Protein AF-A0A2A9FE09-F1 (afdb_monomer)

Sequence (160 aa):
MRKTIEVVDSFYRDPDAVRTVAASAAWSTGSRPGRTTAGYSTTEARDGIVAVLGWRPEHERPDFGYFALLSADSPRTEEIDGTAEWAAVVHLSPPSLCAGGTSFYRDQTLTEETLHIPVVFNRMVVFHASALSHRATLGFGSSPGNGRLTQVFLFEGAPA

pLDDT: mean 87.72, std 10.96, range [44.5, 98.25]

Foldseek 3Di:
DQDFKDKDAQLDPCLVVVLVPVQPFDWDDDPFWAIKGAADDDPSNQVSVCVRNVFHFPWWDRRFFMKGFFAQPTDFDQGPLDQFQKKKKFWAAPQVQFAFFKWWAPDQVRPHTDDTDGRGHGMIMMGGVNRIRMGGDHWHHDGSHHIGMMTMTTGDDDPD

Nearest PDB structures (foldseek):
  8jms-assembly1_A  TM=6.155E-01  e=1.496E-03  Streptomyces cavourensis
  8k0m-assembly1_A  TM=6.132E-01  e=2.245E-03  Homo sapiens
  8k17-assembly1_A  TM=5.555E-01  e=7.914E-04  Homo sapiens
  8kc9-assembly1_A  TM=6.105E-01  e=1.333E-03  Homo sapiens
  6lnh-assembly1_D  TM=6.050E-01  e=6.455E-02  Bacillus thuringiensis

Secondary structure (DSSP, 8-state):
---SEEEESS-SS-HHHHHHHHHHS--EE-SSSSEE-S----HHHHHHHHHHHSS--SEE-TTTTEEEEE-TTS-------TT-SEEEEEE-S-GGG---EEEEESSTT--SEEEEEE--TT-EEEE-TTT-EEEEPPP-SSSTTTSEEEEEEEEE----

Organism: NCBI:txid76022

Solvent-accessible surface area (backbone atoms only — not comparable to full-atom values): 8831 Å² total; per-residue (Å²): 131,86,82,58,65,50,77,41,74,64,65,52,95,56,55,65,62,54,45,53,53,58,63,72,51,70,73,44,77,66,97,55,75,34,33,34,40,66,42,49,74,52,70,67,58,51,53,50,52,27,66,74,68,74,49,69,68,77,40,74,46,93,47,30,27,13,41,39,34,25,2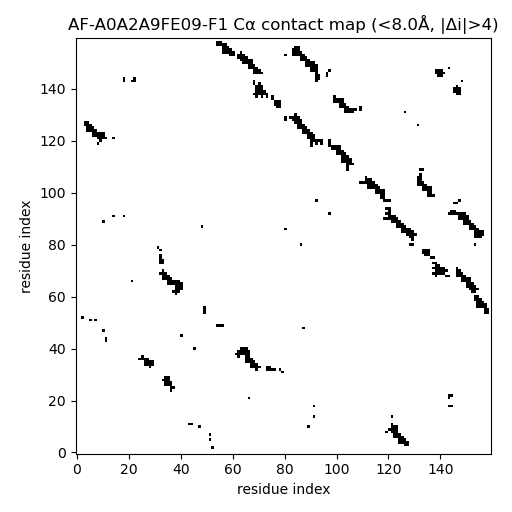3,58,84,32,68,90,51,78,56,78,70,73,90,30,44,28,36,35,40,33,29,59,22,52,69,94,66,50,61,60,31,40,38,29,24,80,43,88,81,67,79,50,77,74,46,75,46,67,48,43,56,33,23,31,42,35,33,36,43,70,80,47,33,49,32,59,48,77,33,32,49,80,44,65,85,62,13,43,20,32,35,38,34,41,30,31,71,69,86,129

Structure (mmCIF, N/CA/C/O backbone):
data_AF-A0A2A9FE09-F1
#
_entry.id   AF-A0A2A9FE09-F1
#
loop_
_atom_site.group_PDB
_atom_site.id
_atom_site.type_symbol
_atom_site.label_atom_id
_atom_site.label_alt_id
_atom_site.label_comp_id
_atom_site.label_asym_id
_atom_site.label_entity_id
_atom_site.label_seq_id
_atom_site.pdbx_PDB_ins_code
_atom_site.Cartn_x
_atom_site.Cartn_y
_atom_site.Cartn_z
_atom_site.occupancy
_atom_site.B_iso_or_equiv
_atom_site.auth_seq_id
_atom_site.auth_comp_id
_atom_site.auth_asym_id
_atom_site.auth_atom_id
_atom_site.pdbx_PDB_model_num
ATOM 1 N N . MET A 1 1 ? -23.177 1.798 8.482 1.00 44.50 1 MET A N 1
ATOM 2 C CA . MET A 1 1 ? -21.962 1.444 9.251 1.00 44.50 1 MET A CA 1
ATOM 3 C C . MET A 1 1 ? -20.830 2.320 8.750 1.00 44.50 1 MET A C 1
ATOM 5 O O . MET A 1 1 ? -20.660 2.394 7.541 1.00 44.50 1 MET A O 1
ATOM 9 N N . ARG A 1 2 ? -20.101 3.007 9.637 1.00 57.91 2 ARG A N 1
ATOM 10 C CA . ARG A 1 2 ? -18.863 3.704 9.258 1.00 57.91 2 ARG A CA 1
ATOM 11 C C . ARG A 1 2 ? -17.808 2.619 9.031 1.00 57.91 2 ARG A C 1
ATOM 13 O O . ARG A 1 2 ? -17.463 1.915 9.975 1.00 57.91 2 ARG A O 1
ATOM 20 N N . LYS A 1 3 ? -17.416 2.402 7.775 1.00 60.47 3 LYS A N 1
ATOM 21 C CA . LYS A 1 3 ? -16.380 1.428 7.406 1.00 60.47 3 LYS A CA 1
ATOM 22 C C . LYS A 1 3 ? -15.076 1.833 8.103 1.00 60.47 3 LYS A C 1
ATOM 24 O O . LYS A 1 3 ? -14.751 3.014 8.105 1.00 60.47 3 LYS A O 1
ATOM 29 N N . THR A 1 4 ? -14.368 0.896 8.725 1.00 83.31 4 THR A N 1
ATOM 30 C CA . THR A 1 4 ? -13.055 1.142 9.361 1.00 83.31 4 THR A CA 1
ATOM 31 C C . THR A 1 4 ? -11.918 0.460 8.615 1.00 83.31 4 THR A C 1
ATOM 33 O O . THR A 1 4 ? -10.786 0.932 8.684 1.00 83.31 4 THR A O 1
ATOM 36 N N . ILE A 1 5 ? -12.223 -0.611 7.881 1.00 91.19 5 ILE A N 1
ATOM 37 C CA . ILE A 1 5 ? -11.309 -1.313 6.989 1.00 91.19 5 ILE A CA 1
ATOM 38 C C . ILE A 1 5 ? -12.088 -1.936 5.830 1.00 91.19 5 ILE A C 1
ATOM 40 O O . ILE A 1 5 ? -13.167 -2.487 6.032 1.00 91.19 5 ILE A O 1
ATOM 44 N N . GLU A 1 6 ? -11.540 -1.860 4.624 1.00 94.38 6 GLU A N 1
ATOM 45 C CA . GLU A 1 6 ? -12.063 -2.510 3.425 1.00 94.38 6 GLU A CA 1
ATOM 46 C C . GLU A 1 6 ? -10.912 -3.162 2.657 1.00 94.38 6 GLU A C 1
ATOM 48 O O . GLU A 1 6 ? -9.802 -2.627 2.585 1.00 94.38 6 GLU A O 1
ATOM 53 N N . VAL A 1 7 ? -11.192 -4.322 2.065 1.00 96.19 7 VAL A N 1
ATOM 54 C CA . VAL A 1 7 ? -10.227 -5.097 1.282 1.00 96.19 7 VAL A CA 1
ATOM 55 C C . VAL A 1 7 ? -10.784 -5.300 -0.114 1.00 96.19 7 VAL A C 1
ATOM 57 O O . VAL A 1 7 ? -11.911 -5.769 -0.269 1.00 96.19 7 VAL A O 1
ATOM 60 N N . VAL A 1 8 ? -9.989 -4.959 -1.124 1.00 96.81 8 VAL A N 1
ATOM 61 C CA . VAL A 1 8 ? -10.375 -5.062 -2.531 1.00 96.81 8 VAL A CA 1
ATOM 62 C C . VAL A 1 8 ? -9.293 -5.793 -3.298 1.00 96.81 8 VAL A C 1
ATOM 64 O O . VAL A 1 8 ? -8.154 -5.341 -3.363 1.00 96.81 8 VAL A O 1
ATOM 67 N N . ASP A 1 9 ? -9.659 -6.922 -3.889 1.00 97.25 9 ASP A N 1
ATOM 68 C CA . ASP A 1 9 ? -8.795 -7.664 -4.799 1.00 97.25 9 ASP A CA 1
ATOM 69 C C . ASP A 1 9 ? -8.889 -7.117 -6.220 1.00 97.25 9 ASP A C 1
ATOM 71 O O . ASP A 1 9 ? -9.924 -6.596 -6.631 1.00 97.25 9 ASP A O 1
ATOM 75 N N . SER A 1 10 ? -7.815 -7.298 -6.990 1.00 97.00 10 SER A N 1
ATOM 76 C CA . SER A 1 10 ? -7.721 -6.846 -8.383 1.00 97.00 10 SER A CA 1
ATOM 77 C C . SER A 1 10 ? -7.971 -5.340 -8.549 1.00 97.00 10 SER A C 1
ATOM 79 O O . SER A 1 10 ? -8.730 -4.924 -9.420 1.00 97.00 10 SER A O 1
ATOM 81 N N . PHE A 1 11 ? -7.349 -4.528 -7.690 1.00 98.25 11 PHE A N 1
ATOM 82 C CA . PHE A 1 11 ? -7.578 -3.084 -7.627 1.00 98.25 11 PHE A CA 1
ATOM 83 C C . PHE A 1 11 ? -7.224 -2.357 -8.934 1.00 98.25 11 PHE A C 1
ATOM 85 O O . PHE A 1 11 ? -8.053 -1.632 -9.481 1.00 98.25 11 PHE A O 1
ATOM 92 N 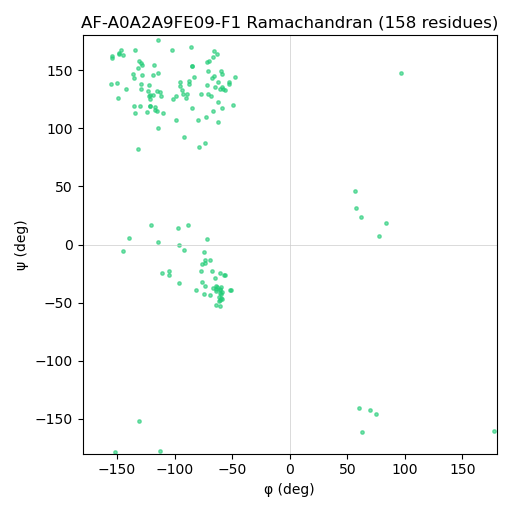N . TYR A 1 12 ? -6.009 -2.559 -9.448 1.00 98.25 12 TYR A N 1
ATOM 93 C CA . TYR A 1 12 ? -5.592 -2.018 -10.740 1.00 98.25 12 TYR A CA 1
ATOM 94 C C . TYR A 1 12 ? -6.039 -2.912 -11.889 1.00 98.25 12 TYR A C 1
ATOM 96 O O . TYR A 1 12 ? -5.957 -4.139 -11.792 1.00 98.25 12 TYR A O 1
ATOM 104 N N . ARG A 1 13 ? -6.408 -2.301 -13.020 1.00 98.00 13 ARG A N 1
ATOM 105 C CA . ARG A 1 13 ? -6.640 -3.039 -14.271 1.00 98.00 13 ARG A CA 1
ATOM 106 C C . ARG A 1 13 ? -5.359 -3.647 -14.834 1.00 98.00 13 ARG A C 1
ATOM 108 O O . ARG A 1 13 ? -5.400 -4.757 -15.352 1.00 98.00 13 ARG A O 1
ATOM 115 N N . ASP A 1 14 ? -4.244 -2.929 -14.715 1.00 97.69 14 ASP A N 1
ATOM 116 C CA . ASP A 1 14 ? -2.916 -3.381 -15.134 1.00 97.69 14 ASP A CA 1
ATOM 117 C C . ASP A 1 14 ? -1.889 -3.137 -14.009 1.00 97.69 14 ASP A C 1
ATOM 119 O O . ASP A 1 14 ? -1.195 -2.115 -13.991 1.00 97.69 14 ASP A O 1
ATOM 123 N N . PRO A 1 15 ? -1.809 -4.041 -13.013 1.00 97.00 15 PRO A N 1
ATOM 124 C CA . PRO A 1 15 ? -0.876 -3.885 -11.900 1.00 97.00 15 PRO A CA 1
ATOM 125 C C . PRO A 1 15 ? 0.592 -4.022 -12.326 1.00 97.00 15 PRO A C 1
ATOM 127 O O . PRO A 1 15 ? 1.474 -3.506 -11.637 1.00 97.00 15 PRO A O 1
ATOM 130 N N . ASP A 1 16 ? 0.884 -4.687 -13.447 1.00 96.44 16 ASP A N 1
ATOM 131 C CA . ASP A 1 16 ? 2.256 -4.824 -13.936 1.00 96.44 16 ASP A CA 1
ATOM 132 C C . ASP A 1 16 ? 2.776 -3.512 -14.533 1.00 96.44 16 ASP A C 1
ATOM 134 O O . ASP A 1 16 ? 3.928 -3.157 -14.277 1.00 96.44 16 ASP A O 1
ATOM 138 N N . ALA A 1 17 ? 1.929 -2.720 -15.202 1.00 97.06 17 ALA A N 1
ATOM 139 C CA . ALA A 1 17 ? 2.294 -1.363 -15.619 1.00 97.06 17 ALA A CA 1
ATOM 140 C C . ALA A 1 17 ? 2.676 -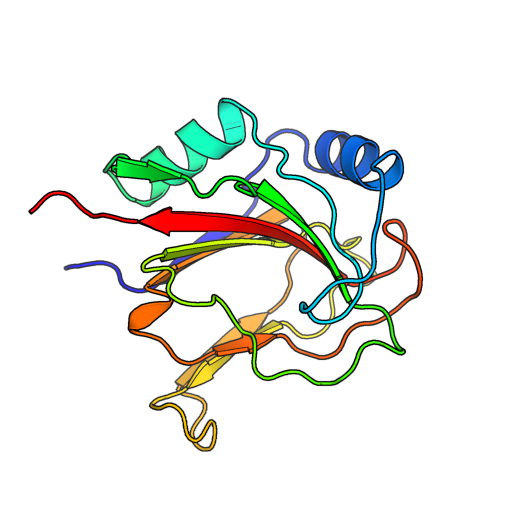0.470 -14.422 1.00 97.06 17 ALA A C 1
ATOM 142 O O . ALA A 1 17 ? 3.675 0.254 -14.473 1.00 97.06 17 ALA A O 1
ATOM 143 N N . VAL A 1 18 ? 1.941 -0.565 -13.308 1.00 97.81 18 VAL A N 1
ATOM 144 C CA . VAL A 1 18 ? 2.267 0.165 -12.068 1.00 97.81 18 VAL A CA 1
ATOM 145 C C . VAL A 1 18 ? 3.610 -0.301 -11.495 1.00 97.81 18 VAL A C 1
ATOM 147 O O . VAL A 1 18 ? 4.432 0.518 -11.074 1.00 97.81 18 VAL A O 1
ATOM 150 N N . ARG A 1 19 ? 3.897 -1.609 -11.542 1.00 96.94 19 ARG A N 1
ATOM 151 C CA . ARG A 1 19 ? 5.207 -2.152 -11.149 1.00 96.94 19 ARG A CA 1
ATOM 152 C C . ARG A 1 19 ? 6.339 -1.666 -12.048 1.00 96.94 19 ARG A C 1
ATOM 154 O O . ARG A 1 19 ? 7.423 -1.396 -11.533 1.00 96.94 19 ARG A O 1
ATOM 161 N N . THR A 1 20 ? 6.117 -1.529 -13.356 1.00 96.94 20 THR A N 1
ATOM 162 C CA . THR A 1 20 ? 7.108 -0.946 -14.273 1.00 96.94 20 THR A CA 1
ATOM 163 C C . THR A 1 20 ? 7.457 0.483 -13.862 1.00 96.94 20 THR A C 1
ATOM 165 O O . THR A 1 20 ? 8.638 0.819 -13.798 1.00 96.94 20 THR A O 1
ATOM 168 N N . VAL A 1 21 ? 6.461 1.295 -13.488 1.00 97.38 21 VAL A N 1
ATOM 169 C CA . VAL A 1 21 ? 6.705 2.646 -12.957 1.00 97.38 21 VAL A CA 1
ATOM 170 C C . VAL A 1 21 ? 7.535 2.591 -11.673 1.00 97.38 21 VAL A C 1
ATOM 172 O O . VAL A 1 21 ? 8.547 3.286 -11.570 1.00 97.38 21 VAL A O 1
ATOM 175 N N . ALA A 1 22 ? 7.166 1.730 -10.720 1.00 96.88 22 ALA A N 1
ATOM 176 C CA . ALA A 1 22 ? 7.907 1.573 -9.467 1.00 96.88 22 ALA A CA 1
ATOM 177 C C . ALA A 1 22 ? 9.365 1.126 -9.695 1.00 96.88 22 ALA A C 1
ATOM 179 O O . ALA A 1 22 ? 10.284 1.600 -9.024 1.00 96.88 22 ALA A O 1
ATOM 180 N N . ALA A 1 23 ? 9.605 0.241 -10.666 1.00 95.88 23 ALA A N 1
ATOM 181 C CA . ALA A 1 23 ? 10.940 -0.242 -11.009 1.00 95.88 23 ALA A CA 1
ATOM 182 C C . ALA A 1 23 ? 11.855 0.862 -11.570 1.00 95.88 23 ALA A C 1
ATOM 184 O O . ALA A 1 23 ? 13.068 0.796 -11.380 1.00 95.88 23 ALA A O 1
ATOM 185 N N . SER A 1 24 ? 11.288 1.877 -12.228 1.00 95.81 24 SER A N 1
ATOM 186 C CA . SER A 1 24 ? 12.025 3.017 -12.795 1.00 95.81 24 SER A CA 1
ATOM 187 C C . SER A 1 24 ? 12.058 4.257 -11.893 1.00 95.81 24 SER A C 1
ATOM 189 O O . SER A 1 24 ? 12.651 5.268 -12.268 1.00 95.81 24 SER A O 1
ATOM 191 N N . ALA A 1 25 ? 11.426 4.209 -10.719 1.00 96.38 25 ALA A N 1
ATOM 192 C CA . ALA A 1 25 ? 11.332 5.352 -9.819 1.00 96.38 25 ALA A CA 1
ATOM 193 C C . ALA A 1 25 ? 12.665 5.687 -9.122 1.00 96.38 25 ALA A C 1
ATOM 195 O O . ALA A 1 25 ? 13.542 4.840 -8.937 1.00 96.38 25 ALA A O 1
ATOM 196 N N . ALA A 1 26 ? 12.796 6.938 -8.675 1.00 95.81 26 ALA A N 1
ATOM 197 C CA . ALA A 1 26 ? 13.900 7.364 -7.822 1.00 95.81 26 ALA A CA 1
ATOM 198 C C . ALA A 1 26 ? 13.628 6.951 -6.366 1.00 95.81 26 ALA A C 1
ATOM 200 O O . ALA A 1 26 ? 12.771 7.525 -5.694 1.00 95.81 26 ALA A O 1
ATOM 201 N N . TRP A 1 27 ? 14.362 5.944 -5.893 1.00 95.25 27 TRP A N 1
ATOM 202 C CA . TRP A 1 27 ? 14.229 5.384 -4.547 1.00 95.25 27 TRP A CA 1
ATOM 203 C C . TRP A 1 27 ? 15.208 6.028 -3.566 1.00 95.25 27 TRP A C 1
ATOM 205 O O . TRP A 1 27 ? 16.411 6.065 -3.832 1.00 95.25 27 TRP A O 1
ATOM 215 N N . SER A 1 28 ? 14.722 6.424 -2.395 1.00 92.94 28 SER A N 1
ATOM 216 C CA . SER A 1 28 ? 15.523 6.976 -1.304 1.00 92.94 28 SER A CA 1
ATOM 217 C C . SER A 1 28 ? 15.261 6.248 0.015 1.00 92.94 28 SER A C 1
ATOM 219 O O . SER A 1 28 ? 14.202 5.654 0.232 1.00 92.94 28 SER A O 1
ATOM 221 N N . THR A 1 29 ? 16.252 6.289 0.902 1.00 89.81 29 THR A N 1
ATOM 222 C CA . THR A 1 29 ? 16.087 5.913 2.309 1.00 89.81 29 THR A CA 1
ATOM 223 C C . THR A 1 29 ? 15.755 7.180 3.088 1.00 89.81 29 THR A C 1
ATOM 225 O O . THR A 1 29 ? 16.433 8.195 2.926 1.00 89.81 29 THR A O 1
ATOM 228 N N . GLY A 1 30 ? 14.699 7.139 3.897 1.00 81.44 30 GLY A N 1
ATOM 229 C CA . GLY A 1 30 ? 14.224 8.284 4.673 1.00 81.44 30 GLY A CA 1
ATOM 230 C C . GLY A 1 30 ? 13.980 7.917 6.133 1.00 81.44 30 GLY A C 1
ATOM 231 O O . GLY A 1 30 ? 14.595 7.000 6.665 1.00 81.44 30 GLY A O 1
ATOM 232 N N . SER A 1 31 ? 13.052 8.625 6.774 1.00 77.94 31 SER A N 1
ATOM 233 C CA . SER A 1 31 ? 12.578 8.305 8.129 1.00 77.94 31 SER A CA 1
ATOM 234 C C . SER A 1 31 ? 11.670 7.073 8.182 1.00 77.94 31 SER A C 1
ATOM 236 O O . SER A 1 31 ? 11.387 6.566 9.266 1.00 77.94 31 SER A O 1
ATOM 238 N N . ARG A 1 32 ? 11.187 6.611 7.023 1.00 80.69 32 ARG A N 1
ATOM 239 C CA . ARG A 1 32 ? 10.335 5.431 6.901 1.00 80.69 32 ARG A CA 1
ATOM 240 C C . ARG A 1 32 ? 11.160 4.147 6.818 1.00 80.69 32 ARG A C 1
ATOM 242 O O . ARG A 1 32 ? 12.293 4.181 6.337 1.00 80.69 32 ARG A O 1
ATOM 249 N N . PRO A 1 33 ? 10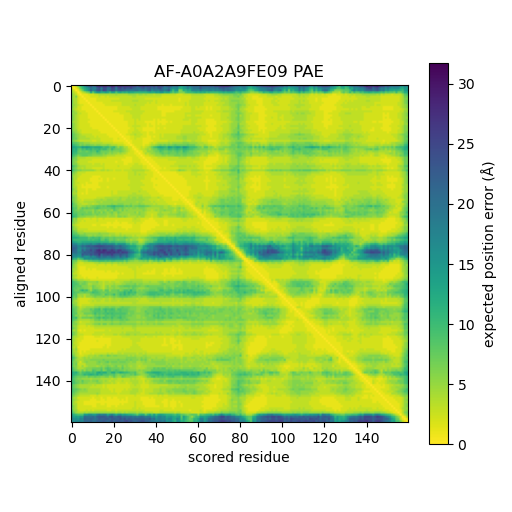.584 3.014 7.236 1.00 80.06 33 PRO A N 1
ATOM 250 C CA . PRO A 1 33 ? 11.223 1.714 7.106 1.00 80.06 33 PRO A CA 1
ATOM 251 C C . PRO A 1 33 ? 11.461 1.366 5.633 1.00 80.06 33 PRO A C 1
ATOM 253 O O . PRO A 1 33 ? 10.605 1.602 4.779 1.00 80.06 33 PRO A O 1
ATOM 256 N N . GLY A 1 34 ? 12.619 0.776 5.343 1.00 88.44 34 GLY A N 1
ATOM 257 C CA . GLY A 1 34 ? 12.994 0.399 3.983 1.00 88.44 34 GLY A CA 1
ATOM 258 C C . GLY A 1 34 ? 13.274 1.603 3.079 1.00 88.44 34 GLY A C 1
ATOM 259 O O . GLY A 1 34 ? 13.888 2.589 3.491 1.00 88.44 34 GLY A O 1
ATOM 260 N N . ARG A 1 35 ? 12.877 1.495 1.808 1.00 92.19 35 ARG A N 1
ATOM 261 C CA . ARG A 1 35 ? 13.090 2.529 0.781 1.00 92.19 35 ARG A CA 1
ATOM 262 C C . ARG A 1 35 ? 11.754 3.017 0.243 1.00 92.19 35 ARG A C 1
ATOM 264 O O . ARG A 1 35 ? 10.825 2.229 0.093 1.00 92.19 35 ARG A O 1
ATOM 271 N N . THR A 1 36 ? 11.681 4.299 -0.100 1.00 94.44 36 THR A N 1
ATOM 272 C CA . THR A 1 36 ? 10.462 4.930 -0.628 1.00 94.44 36 THR A CA 1
ATOM 273 C C . THR A 1 36 ? 10.743 5.804 -1.845 1.00 94.44 36 THR A C 1
ATOM 275 O O . THR A 1 36 ? 11.902 6.089 -2.151 1.00 94.44 36 THR A O 1
ATOM 278 N N . THR A 1 37 ? 9.692 6.216 -2.550 1.00 95.12 37 THR A N 1
ATOM 279 C CA . THR A 1 37 ? 9.757 7.157 -3.679 1.00 95.12 37 THR A CA 1
ATOM 280 C C . THR A 1 37 ? 9.027 8.461 -3.351 1.00 95.12 37 THR A C 1
ATOM 282 O O . THR A 1 37 ? 8.373 8.580 -2.317 1.00 95.12 37 THR A O 1
ATOM 285 N N . ALA A 1 38 ? 9.080 9.435 -4.262 1.00 94.50 38 ALA A N 1
ATOM 286 C CA . ALA A 1 38 ? 8.081 10.503 -4.286 1.00 94.50 38 ALA A CA 1
ATOM 287 C C . ALA A 1 38 ? 6.673 9.938 -4.572 1.00 94.50 38 ALA A C 1
ATOM 289 O O . ALA A 1 38 ? 6.541 8.805 -5.051 1.00 94.50 38 ALA A O 1
ATOM 290 N N . GLY A 1 39 ? 5.638 10.735 -4.296 1.00 94.12 39 GLY A N 1
ATOM 291 C CA . GLY A 1 39 ? 4.251 10.373 -4.580 1.00 94.12 39 GLY A CA 1
ATOM 292 C C . GLY A 1 39 ? 4.021 10.086 -6.065 1.00 94.12 39 GLY A C 1
ATOM 293 O O . GLY A 1 39 ? 4.488 10.823 -6.936 1.00 94.12 39 GLY A O 1
ATOM 294 N N . TYR A 1 40 ? 3.296 9.009 -6.351 1.00 95.50 40 TYR A N 1
ATOM 295 C CA . TYR A 1 40 ? 2.853 8.646 -7.690 1.00 95.50 40 TYR A CA 1
ATOM 296 C C . TYR A 1 40 ? 1.386 8.239 -7.627 1.00 95.50 40 TYR A C 1
ATOM 298 O O . TYR A 1 40 ? 1.035 7.217 -7.052 1.00 95.50 40 TYR A O 1
ATOM 306 N N . SER A 1 41 ? 0.498 9.019 -8.231 1.00 93.25 41 SER A N 1
ATOM 307 C CA . SER A 1 41 ? -0.925 8.697 -8.201 1.00 93.25 41 SER A CA 1
ATOM 308 C C . SER A 1 41 ? -1.592 9.030 -9.523 1.00 93.25 41 SER A C 1
ATOM 310 O O . SER A 1 41 ? -1.403 10.116 -10.076 1.00 93.25 41 SER A O 1
ATOM 312 N N . THR A 1 42 ? -2.394 8.092 -10.019 1.00 95.25 42 THR A N 1
ATOM 313 C CA . THR A 1 42 ? -3.143 8.190 -11.274 1.00 95.25 42 THR A CA 1
ATOM 314 C C . THR A 1 42 ? -4.611 8.517 -11.006 1.00 95.25 42 THR A C 1
ATOM 316 O O . THR A 1 42 ? -5.091 8.422 -9.875 1.00 95.25 42 THR A O 1
ATOM 319 N N . THR A 1 43 ? -5.352 8.898 -12.048 1.00 96.19 43 THR A N 1
ATOM 320 C CA . THR A 1 43 ? -6.815 9.033 -11.961 1.00 96.19 43 THR A CA 1
ATOM 321 C C . THR A 1 43 ? -7.474 7.703 -11.595 1.00 96.19 43 THR A C 1
ATOM 323 O O . THR A 1 43 ? -8.366 7.689 -10.761 1.00 96.19 43 THR A O 1
ATOM 326 N N . GLU A 1 44 ? -6.984 6.578 -12.131 1.00 97.06 44 GLU A N 1
ATOM 327 C CA . GLU A 1 44 ? -7.493 5.242 -11.788 1.00 97.06 44 GLU A CA 1
ATOM 328 C C . GLU A 1 44 ? -7.360 4.939 -10.292 1.00 97.06 44 GLU A C 1
ATOM 330 O O . GLU A 1 44 ? -8.329 4.501 -9.679 1.00 97.06 44 GLU A O 1
ATOM 335 N N . ALA A 1 45 ? -6.194 5.210 -9.694 1.00 96.62 45 ALA A N 1
ATOM 336 C CA . ALA A 1 45 ? -5.986 4.986 -8.266 1.00 96.62 45 ALA A CA 1
ATOM 337 C C . ALA A 1 45 ? -6.949 5.834 -7.418 1.00 96.62 45 ALA A C 1
ATOM 339 O O . ALA A 1 45 ? -7.578 5.326 -6.491 1.00 96.62 45 ALA A O 1
ATOM 340 N N . ARG A 1 46 ? -7.108 7.117 -7.767 1.00 95.44 46 ARG A N 1
ATOM 341 C CA . ARG A 1 46 ? -8.018 8.036 -7.065 1.00 95.44 46 ARG A CA 1
ATOM 342 C C . ARG A 1 46 ? -9.472 7.607 -7.185 1.00 95.44 46 ARG A C 1
ATOM 344 O O . ARG A 1 46 ? -10.142 7.454 -6.169 1.00 95.44 46 ARG A O 1
ATOM 351 N N . ASP A 1 47 ? -9.946 7.375 -8.404 1.00 96.00 47 ASP A N 1
ATOM 352 C CA . ASP A 1 47 ? -11.329 6.970 -8.655 1.00 96.00 47 ASP A CA 1
ATOM 353 C C . ASP A 1 47 ? -11.636 5.610 -8.017 1.00 96.00 47 ASP A C 1
ATOM 355 O O . ASP A 1 47 ? -12.720 5.423 -7.467 1.00 96.00 47 ASP A O 1
ATOM 359 N N . GLY A 1 48 ? -10.669 4.687 -8.020 1.00 96.38 48 GLY A N 1
ATOM 360 C CA . GLY A 1 48 ? -10.768 3.408 -7.325 1.00 96.38 48 GLY A CA 1
ATOM 361 C C . GLY A 1 48 ? -10.934 3.576 -5.814 1.00 96.38 48 GLY A C 1
ATOM 362 O O . GLY A 1 48 ? -11.855 3.002 -5.237 1.00 96.38 48 GLY A O 1
ATOM 363 N N . ILE A 1 49 ? -10.102 4.402 -5.170 1.00 95.00 49 ILE A N 1
ATOM 364 C CA . ILE A 1 49 ? -10.220 4.701 -3.731 1.00 95.00 49 ILE A CA 1
ATOM 365 C C . ILE A 1 49 ? -11.592 5.322 -3.418 1.00 95.00 49 ILE A C 1
ATOM 367 O O . ILE A 1 49 ? -12.280 4.868 -2.502 1.00 95.00 49 ILE A O 1
ATOM 371 N N . VAL A 1 50 ? -12.037 6.295 -4.220 1.00 94.25 50 VAL A N 1
ATOM 372 C CA . VAL A 1 50 ? -13.358 6.933 -4.070 1.00 94.25 50 VAL A CA 1
ATOM 373 C C . VAL A 1 50 ? -14.495 5.920 -4.213 1.00 94.25 50 VAL A C 1
ATOM 375 O O . VAL A 1 50 ? -15.445 5.956 -3.432 1.00 94.25 50 VAL A O 1
ATOM 378 N N . ALA A 1 51 ? -14.410 4.998 -5.175 1.00 94.50 51 ALA A N 1
ATOM 379 C CA . ALA A 1 51 ? -15.431 3.975 -5.389 1.00 94.50 51 ALA A CA 1
ATOM 380 C C . ALA A 1 51 ? -15.564 3.015 -4.193 1.00 94.50 51 ALA A C 1
ATOM 382 O O . ALA A 1 51 ? -16.675 2.607 -3.856 1.00 94.50 51 ALA A O 1
ATOM 383 N N . VAL A 1 52 ? -14.453 2.683 -3.527 1.00 93.19 52 VAL A N 1
ATOM 384 C CA . VAL A 1 52 ? -14.438 1.789 -2.355 1.00 93.19 52 VAL A CA 1
ATOM 385 C C . VAL A 1 52 ? -14.984 2.478 -1.105 1.00 93.19 52 VAL A C 1
ATOM 387 O O . VAL A 1 52 ? -15.762 1.885 -0.344 1.00 93.19 52 VAL A O 1
ATOM 390 N N . LEU A 1 53 ? -14.590 3.737 -0.904 1.00 90.62 53 LEU A N 1
ATOM 391 C CA . LEU A 1 53 ? -14.994 4.543 0.246 1.00 90.62 53 LEU A CA 1
ATOM 392 C C . LEU A 1 53 ? -16.435 5.058 0.126 1.00 90.62 53 LEU A C 1
ATOM 394 O O . LEU A 1 53 ? -17.128 5.191 1.134 1.00 90.62 53 LEU A O 1
ATOM 398 N N . GLY A 1 54 ? -16.899 5.327 -1.097 1.00 91.12 54 GLY A N 1
ATOM 399 C CA . GLY A 1 54 ? -18.180 5.984 -1.369 1.00 91.12 54 GLY A CA 1
ATOM 400 C C . GLY A 1 54 ? -18.154 7.502 -1.154 1.00 91.12 54 GLY A C 1
ATOM 401 O O . GLY A 1 54 ? -19.197 8.148 -1.222 1.00 91.12 54 GLY A O 1
ATOM 402 N N . TRP A 1 55 ? -16.979 8.079 -0.899 1.00 90.06 55 TRP A N 1
ATOM 403 C CA . TRP A 1 55 ? -16.754 9.509 -0.703 1.00 90.06 55 TRP A CA 1
ATOM 404 C C . TRP A 1 55 ? -15.359 9.902 -1.197 1.00 90.06 55 TRP A C 1
ATOM 406 O O . TRP A 1 55 ? -14.515 9.047 -1.468 1.00 90.06 55 TRP A O 1
ATOM 416 N N . ARG A 1 56 ? -15.132 11.208 -1.368 1.00 89.00 56 ARG A N 1
ATOM 417 C CA . ARG A 1 56 ? -13.855 11.744 -1.852 1.00 89.00 56 ARG A CA 1
ATOM 418 C C . ARG A 1 56 ? -13.000 12.232 -0.686 1.00 89.00 56 ARG A C 1
ATOM 420 O O . ARG A 1 56 ? -13.520 13.030 0.091 1.00 89.00 56 ARG A O 1
ATOM 427 N N . PRO A 1 57 ? -11.733 11.793 -0.576 1.00 89.06 57 PRO A N 1
ATOM 428 C CA . PRO A 1 57 ? -10.777 12.410 0.336 1.00 89.06 57 PRO A CA 1
ATOM 429 C C . PRO A 1 57 ? -10.702 13.919 0.128 1.00 89.06 57 PRO A C 1
ATOM 431 O O . PRO A 1 57 ? -10.710 14.387 -1.012 1.00 89.06 57 PRO A O 1
ATOM 434 N N . GLU A 1 58 ? -10.640 14.674 1.222 1.00 84.88 58 GLU A N 1
ATOM 435 C CA . GLU A 1 58 ? -10.580 16.138 1.159 1.00 84.88 58 GLU A CA 1
ATOM 436 C C . GLU A 1 58 ? -9.155 16.620 0.892 1.00 84.88 58 GLU A C 1
ATOM 438 O O . GLU A 1 58 ? -8.945 17.560 0.126 1.00 84.88 58 GLU A O 1
ATOM 443 N N . HIS A 1 59 ? -8.173 15.955 1.509 1.00 85.31 59 HIS A N 1
ATOM 444 C CA . HIS A 1 59 ? -6.771 16.342 1.428 1.00 85.31 59 HIS A CA 1
ATOM 445 C C . HIS A 1 59 ? -5.877 15.123 1.185 1.00 85.31 59 HIS A C 1
ATOM 447 O O . HIS A 1 59 ? -5.807 14.203 1.999 1.00 85.31 59 HIS A O 1
ATOM 453 N N . GLU A 1 60 ? -5.157 15.141 0.063 1.00 85.75 60 GLU A N 1
ATOM 454 C CA . GLU A 1 60 ? -4.078 14.201 -0.249 1.00 85.75 60 GLU A CA 1
ATOM 455 C C . GLU A 1 60 ? -2.755 14.738 0.323 1.00 85.75 60 GLU A C 1
ATOM 457 O O . GLU A 1 60 ? -2.458 15.931 0.209 1.00 85.75 60 GLU A O 1
ATOM 462 N N . ARG A 1 61 ? -1.926 13.874 0.924 1.00 84.00 61 ARG A N 1
ATOM 463 C CA . ARG A 1 61 ? -0.580 14.283 1.361 1.00 84.00 61 ARG A CA 1
ATOM 464 C C . ARG A 1 61 ? 0.355 14.533 0.166 1.00 84.00 61 ARG A C 1
ATOM 466 O O . ARG A 1 61 ? 0.139 13.965 -0.902 1.00 84.00 61 ARG A O 1
ATOM 473 N N . PRO A 1 62 ? 1.440 15.322 0.316 1.00 84.31 62 PRO A N 1
ATOM 474 C CA . PRO A 1 62 ? 2.383 15.579 -0.781 1.00 84.31 62 PRO A CA 1
ATOM 475 C C . PRO A 1 62 ? 3.015 14.320 -1.392 1.00 84.31 62 PRO A C 1
ATOM 477 O O . PRO A 1 62 ? 3.420 14.321 -2.551 1.00 84.31 62 PRO A O 1
ATOM 480 N N . ASP A 1 63 ? 3.112 13.246 -0.614 1.00 86.25 63 ASP A N 1
ATOM 481 C CA . ASP A 1 63 ? 3.635 11.951 -1.029 1.00 86.25 63 ASP A CA 1
ATOM 482 C C . ASP A 1 63 ? 2.540 10.950 -1.424 1.00 86.25 63 ASP A C 1
ATOM 484 O O . ASP A 1 63 ? 2.831 9.771 -1.579 1.00 86.25 63 ASP A O 1
ATOM 488 N N . PHE A 1 64 ? 1.296 11.383 -1.635 1.00 93.25 64 PHE A N 1
ATOM 489 C CA . PHE A 1 64 ? 0.176 10.509 -1.984 1.00 93.25 64 PHE A CA 1
ATOM 490 C C . PHE A 1 64 ? 0.499 9.550 -3.145 1.00 93.25 64 PHE A C 1
ATOM 492 O O . PHE A 1 64 ? 0.814 9.964 -4.265 1.00 93.25 64 PHE A O 1
ATOM 499 N N . GLY A 1 65 ? 0.410 8.247 -2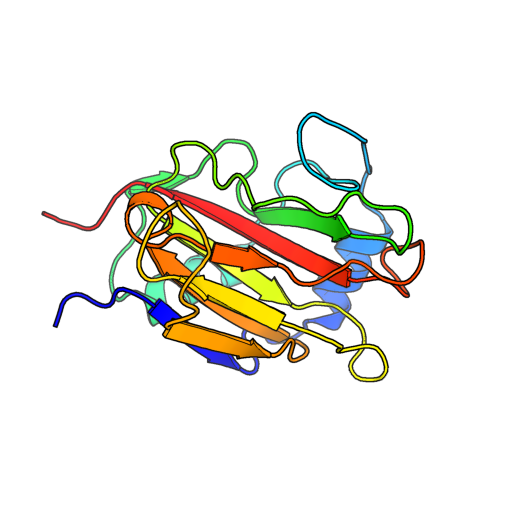.866 1.00 95.62 65 GLY A N 1
ATOM 500 C CA . GLY A 1 65 ? 0.693 7.178 -3.820 1.00 95.62 65 GLY A CA 1
ATOM 501 C C . GLY A 1 65 ? 2.173 6.817 -3.952 1.00 95.62 65 GLY A C 1
ATOM 502 O O . GLY A 1 65 ? 2.569 6.234 -4.958 1.00 95.62 65 GLY A O 1
ATOM 503 N N . TYR A 1 66 ? 3.019 7.177 -2.986 1.00 95.81 66 TYR A N 1
ATOM 504 C CA . TYR A 1 66 ? 4.420 6.761 -2.990 1.00 95.81 66 TYR A CA 1
ATOM 505 C C . TYR A 1 66 ? 4.558 5.233 -2.977 1.00 95.81 66 TYR A C 1
ATOM 507 O O . TYR A 1 66 ? 3.735 4.513 -2.407 1.00 95.81 66 TYR A O 1
ATOM 515 N N . PHE A 1 67 ? 5.629 4.727 -3.583 1.00 96.44 67 PHE A N 1
ATOM 516 C CA . PHE A 1 67 ? 5.986 3.319 -3.476 1.00 96.44 67 PHE A CA 1
ATOM 517 C C . PHE A 1 67 ? 6.851 3.087 -2.242 1.00 96.44 67 PHE A C 1
ATOM 519 O O . PHE A 1 67 ? 7.739 3.888 -1.941 1.00 96.44 67 PHE A O 1
ATOM 526 N N . ALA A 1 68 ? 6.618 1.969 -1.560 1.00 94.00 68 ALA A N 1
ATOM 527 C CA . ALA A 1 68 ? 7.420 1.501 -0.442 1.00 94.00 68 ALA A CA 1
ATOM 528 C C . ALA A 1 68 ? 7.971 0.102 -0.739 1.00 94.00 68 ALA A C 1
ATOM 530 O O . ALA A 1 68 ? 7.279 -0.768 -1.274 1.00 94.00 68 ALA A O 1
ATOM 531 N N . LEU A 1 69 ? 9.241 -0.099 -0.398 1.00 93.00 69 LEU A N 1
ATOM 532 C CA . LEU A 1 69 ? 9.943 -1.365 -0.533 1.00 93.00 69 LEU A CA 1
ATOM 533 C C . LEU A 1 69 ? 10.507 -1.766 0.826 1.00 93.00 69 LEU A C 1
ATOM 535 O O . LEU A 1 69 ? 11.443 -1.130 1.318 1.00 93.00 69 LEU A O 1
ATOM 539 N N . LEU A 1 70 ? 9.979 -2.859 1.378 1.00 90.44 70 LEU A N 1
ATOM 540 C CA . LEU A 1 70 ? 10.580 -3.539 2.523 1.00 90.44 70 LEU A CA 1
ATOM 541 C C . LEU A 1 70 ? 11.382 -4.745 2.025 1.00 90.44 70 LEU A C 1
ATOM 543 O O . LEU A 1 70 ? 10.826 -5.758 1.593 1.00 90.44 70 LEU A O 1
ATOM 547 N N . SER A 1 71 ? 12.701 -4.614 2.081 1.00 87.31 71 SER A N 1
ATOM 548 C CA . SER A 1 71 ? 13.680 -5.666 1.798 1.00 87.31 71 SER A CA 1
ATOM 549 C C . SER A 1 71 ? 13.958 -6.534 3.031 1.00 87.31 71 SER A C 1
ATOM 551 O O . SER A 1 71 ? 13.534 -6.212 4.139 1.00 87.31 71 SER A O 1
ATOM 553 N N . ALA A 1 72 ? 14.667 -7.652 2.855 1.00 85.69 72 ALA A N 1
ATOM 554 C CA . ALA A 1 72 ? 14.977 -8.588 3.945 1.00 85.69 72 ALA A CA 1
ATOM 555 C C . ALA A 1 72 ? 15.807 -7.967 5.091 1.00 85.69 72 ALA A C 1
ATOM 557 O O . ALA A 1 72 ? 15.756 -8.444 6.221 1.00 85.69 72 ALA A O 1
ATOM 558 N N . ASP A 1 73 ? 16.564 -6.911 4.799 1.00 81.19 73 ASP A N 1
ATOM 559 C CA . ASP A 1 73 ? 17.368 -6.123 5.739 1.00 81.19 73 ASP A CA 1
ATOM 560 C C . ASP A 1 73 ? 16.613 -4.920 6.328 1.00 81.19 73 ASP A C 1
ATOM 562 O O . ASP A 1 73 ? 17.141 -4.226 7.198 1.00 81.19 73 ASP A O 1
ATOM 566 N N . SER A 1 74 ? 15.380 -4.660 5.879 1.00 81.62 74 SER A N 1
ATOM 567 C CA . SER A 1 74 ? 14.578 -3.568 6.424 1.00 81.62 74 SER A CA 1
ATOM 568 C C . SER A 1 74 ? 14.241 -3.846 7.895 1.00 81.62 74 SER A C 1
ATOM 570 O O . SER A 1 74 ? 13.854 -4.971 8.235 1.00 81.62 74 SER A O 1
ATOM 572 N N . PRO A 1 75 ? 14.368 -2.846 8.787 1.00 69.88 75 PRO A N 1
ATOM 573 C CA . PRO A 1 75 ? 14.056 -3.030 10.197 1.00 69.88 75 PRO A CA 1
ATOM 574 C C . PRO A 1 75 ? 12.599 -3.467 10.375 1.00 69.88 75 PRO A C 1
ATOM 576 O O . PRO A 1 75 ? 11.713 -3.041 9.634 1.00 69.88 75 PRO A O 1
ATOM 579 N N . ARG A 1 76 ? 12.339 -4.302 11.392 1.00 62.56 76 ARG A N 1
ATOM 580 C CA . ARG A 1 76 ? 10.964 -4.539 11.843 1.00 62.56 76 ARG A CA 1
ATOM 581 C C . ARG A 1 76 ? 10.454 -3.243 12.428 1.00 62.56 76 ARG A C 1
ATOM 583 O O . ARG A 1 76 ? 10.960 -2.801 13.455 1.00 62.56 76 ARG A O 1
ATOM 590 N N . THR A 1 77 ? 9.457 -2.663 11.800 1.00 58.47 77 THR A N 1
ATOM 591 C CA . THR A 1 77 ? 8.876 -1.421 12.286 1.00 58.47 77 THR A CA 1
ATOM 592 C C . THR A 1 77 ? 7.396 -1.607 12.510 1.00 58.47 77 THR A C 1
ATOM 594 O O . THR A 1 77 ? 6.676 -2.136 11.667 1.00 58.47 77 THR A O 1
ATOM 597 N N . GLU A 1 78 ? 6.972 -1.161 13.680 1.00 57.28 78 GLU A N 1
ATOM 598 C CA . GLU A 1 78 ? 5.606 -0.745 13.965 1.00 57.28 78 GLU A CA 1
ATOM 599 C C . GLU A 1 78 ? 5.321 0.393 12.982 1.00 57.28 78 GLU A C 1
ATOM 601 O O . GLU A 1 78 ? 6.107 1.340 12.903 1.00 57.28 78 GLU A O 1
ATOM 606 N N . GLU A 1 79 ? 4.349 0.216 12.087 1.00 62.88 79 GLU A N 1
ATOM 607 C CA . GLU A 1 79 ? 4.276 1.076 10.908 1.00 62.88 79 GLU A CA 1
ATOM 608 C C . GLU A 1 79 ? 3.694 2.443 11.282 1.00 62.88 79 GLU A C 1
ATOM 610 O O . GLU A 1 79 ? 2.687 2.569 11.978 1.00 62.88 79 GLU A O 1
ATOM 615 N N . ILE A 1 80 ? 4.430 3.470 10.860 1.00 53.88 80 ILE A N 1
ATOM 616 C CA . ILE A 1 80 ? 4.178 4.887 11.077 1.00 53.88 80 ILE A CA 1
ATOM 617 C C . ILE A 1 80 ? 3.355 5.367 9.880 1.00 53.88 80 ILE A C 1
ATOM 619 O O . ILE A 1 80 ? 3.919 5.837 8.891 1.00 53.88 80 ILE A O 1
ATOM 623 N N . ASP A 1 81 ? 2.028 5.342 9.988 1.00 58.19 81 ASP A N 1
ATOM 624 C CA . ASP A 1 81 ? 1.161 6.124 9.085 1.00 58.19 81 ASP A CA 1
ATOM 625 C C . ASP A 1 81 ? 1.239 7.639 9.384 1.00 58.19 81 ASP A C 1
ATOM 627 O O . ASP A 1 81 ? 0.573 8.484 8.778 1.00 58.19 81 ASP A O 1
ATOM 631 N N . GLY A 1 82 ? 2.120 8.021 10.313 1.00 59.00 82 GLY A N 1
ATOM 632 C CA . GLY A 1 82 ? 2.245 9.378 10.811 1.00 59.00 82 GLY A CA 1
ATOM 633 C C . GLY A 1 82 ? 0.930 9.816 11.447 1.00 59.00 82 GLY A C 1
ATOM 634 O O . GLY A 1 82 ? 0.268 9.046 12.129 1.00 59.00 82 GLY A O 1
ATOM 635 N N . THR A 1 83 ? 0.550 11.069 11.221 1.00 64.31 83 THR A N 1
ATOM 636 C CA . THR A 1 83 ? -0.722 11.637 11.687 1.00 64.31 83 THR A CA 1
ATOM 637 C C . THR A 1 83 ? -1.883 11.437 10.702 1.00 64.31 83 THR A C 1
ATOM 639 O O . THR A 1 83 ? -2.840 12.199 10.781 1.00 64.31 83 THR A O 1
ATOM 642 N N . ALA A 1 84 ? -1.774 10.526 9.722 1.00 82.19 84 ALA A N 1
ATOM 643 C CA . ALA A 1 84 ? -2.797 10.401 8.680 1.00 82.19 84 ALA A CA 1
ATOM 644 C C . ALA A 1 84 ? -4.080 9.786 9.239 1.00 82.19 84 ALA A C 1
ATOM 646 O O . ALA A 1 84 ? -4.026 8.816 9.996 1.00 82.19 84 ALA A O 1
ATOM 647 N N . GLU A 1 85 ? -5.236 10.325 8.859 1.00 88.00 85 GLU A N 1
ATOM 648 C CA . GLU A 1 85 ? -6.523 9.750 9.235 1.00 88.00 85 GLU A CA 1
ATOM 649 C C . GLU A 1 85 ? -6.770 8.417 8.522 1.00 88.00 85 GLU A C 1
ATOM 651 O O . GLU A 1 85 ? -7.180 7.449 9.167 1.00 88.00 85 GLU A O 1
ATOM 656 N N . TRP A 1 86 ? -6.463 8.350 7.222 1.00 90.44 86 TRP A N 1
ATOM 657 C CA . TRP A 1 86 ? -6.674 7.177 6.378 1.00 90.44 86 TRP A CA 1
ATOM 658 C C . TRP A 1 86 ? -5.416 6.766 5.615 1.00 90.44 86 TRP A C 1
ATOM 660 O O . TRP A 1 86 ? -4.635 7.601 5.147 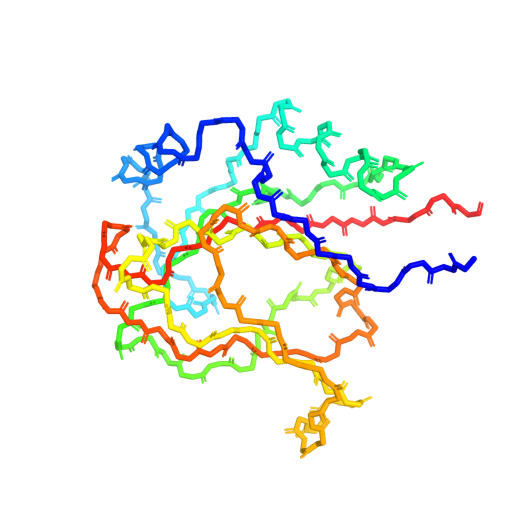1.00 90.44 86 TRP A O 1
ATOM 670 N N . ALA A 1 87 ? -5.283 5.454 5.428 1.00 92.44 87 ALA A N 1
ATOM 671 C CA . ALA A 1 87 ? -4.282 4.849 4.567 1.00 92.44 87 ALA A CA 1
ATOM 672 C C . ALA A 1 87 ? -4.945 3.857 3.605 1.00 92.44 87 ALA A C 1
ATOM 674 O O . ALA A 1 87 ? -5.809 3.074 4.002 1.00 92.44 87 ALA A O 1
ATOM 675 N N . ALA A 1 88 ? -4.522 3.865 2.341 1.00 94.56 88 ALA A N 1
ATOM 676 C CA . ALA A 1 88 ? -4.762 2.772 1.407 1.00 94.56 88 ALA A CA 1
ATOM 677 C C . ALA A 1 88 ? -3.426 2.193 0.940 1.00 94.56 88 ALA A C 1
ATOM 679 O O . ALA A 1 88 ? -2.543 2.923 0.491 1.00 94.56 88 ALA A O 1
ATOM 680 N N . VAL A 1 89 ? -3.278 0.876 1.048 1.00 95.12 89 VAL A N 1
ATOM 681 C CA . VAL A 1 89 ? -2.055 0.149 0.702 1.00 95.12 89 VAL A CA 1
ATOM 682 C C . VAL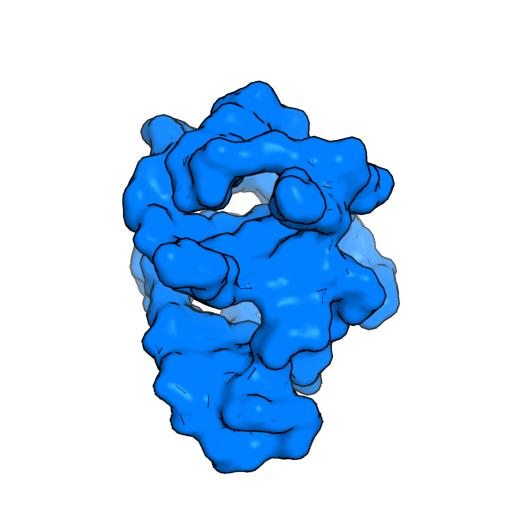 A 1 89 ? -2.382 -0.872 -0.372 1.00 95.12 89 VAL A C 1
ATOM 684 O O . VAL A 1 89 ? -3.184 -1.776 -0.143 1.00 95.12 89 VAL A O 1
ATOM 687 N N . VAL A 1 90 ? -1.751 -0.748 -1.538 1.00 97.19 90 VAL A N 1
ATOM 688 C CA . VAL A 1 90 ? -1.868 -1.719 -2.631 1.00 97.19 90 VAL A CA 1
ATOM 689 C C . VAL A 1 90 ? -0.634 -2.611 -2.656 1.00 97.19 90 VAL A C 1
ATOM 691 O O . VAL A 1 90 ? 0.496 -2.128 -2.732 1.00 97.19 90 VAL A O 1
ATOM 694 N N . HIS A 1 91 ? -0.837 -3.923 -2.609 1.00 96.44 91 HIS A N 1
ATOM 695 C CA . HIS A 1 91 ? 0.232 -4.914 -2.654 1.00 96.44 91 HIS A CA 1
ATOM 696 C C . HIS A 1 91 ? 0.631 -5.239 -4.099 1.00 96.44 91 HIS A C 1
ATOM 698 O O . HIS A 1 91 ? -0.154 -5.785 -4.868 1.00 96.44 91 HIS A O 1
ATOM 704 N N . LEU A 1 92 ? 1.885 -4.954 -4.456 1.00 96.31 92 LEU A N 1
ATOM 705 C CA . LEU A 1 92 ? 2.428 -5.108 -5.815 1.00 96.31 92 LEU A CA 1
ATOM 706 C C . LEU A 1 92 ? 3.629 -6.068 -5.867 1.00 96.31 92 LEU A C 1
ATOM 708 O O . LEU A 1 92 ? 4.403 -6.081 -6.825 1.00 96.31 92 LEU A O 1
ATOM 712 N N . SER A 1 93 ? 3.8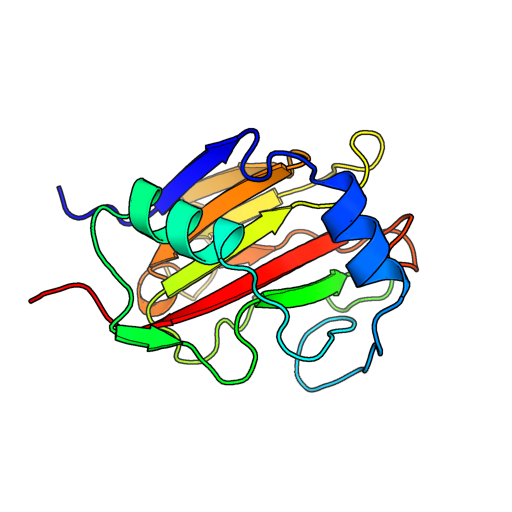05 -6.872 -4.819 1.00 92.88 93 SER A N 1
ATOM 713 C CA . SER A 1 93 ? 4.817 -7.932 -4.792 1.00 92.88 93 SER A CA 1
ATOM 714 C C . SER A 1 93 ? 4.448 -9.035 -5.793 1.00 92.88 93 SER A C 1
ATOM 716 O O . SER A 1 93 ? 3.259 -9.334 -5.915 1.00 92.88 93 SER A O 1
ATOM 718 N N . PRO A 1 94 ? 5.415 -9.665 -6.492 1.00 86.00 94 PRO A N 1
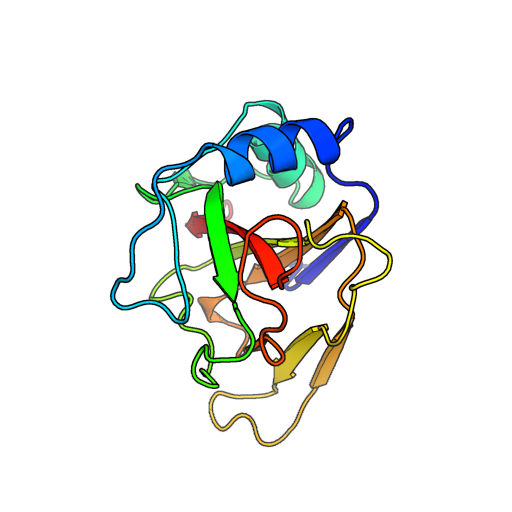ATOM 719 C CA . PRO A 1 94 ? 5.115 -10.771 -7.398 1.00 86.00 94 PRO A CA 1
ATOM 720 C C . PRO A 1 94 ? 4.294 -11.864 -6.697 1.00 86.00 94 PRO A C 1
ATOM 722 O O . PRO A 1 94 ? 4.639 -12.207 -5.563 1.00 86.00 94 PRO A O 1
ATOM 725 N N . PRO A 1 95 ? 3.285 -12.470 -7.354 1.00 85.56 95 PRO A N 1
ATOM 726 C CA . PRO A 1 95 ? 2.431 -13.486 -6.735 1.00 85.56 95 PRO A CA 1
ATOM 727 C C . PRO A 1 95 ? 3.202 -14.628 -6.061 1.00 85.56 95 PRO A C 1
ATOM 729 O O . PRO A 1 95 ? 2.848 -15.061 -4.970 1.00 85.56 95 PRO A O 1
ATOM 732 N N . SER A 1 96 ? 4.302 -15.080 -6.672 1.00 86.38 96 SER A N 1
ATOM 733 C CA . SER A 1 96 ? 5.150 -16.159 -6.145 1.00 86.38 96 SER A CA 1
ATOM 734 C C . SER A 1 96 ? 5.937 -15.786 -4.885 1.00 86.38 96 SER A C 1
ATOM 736 O O . SER A 1 96 ? 6.519 -16.661 -4.253 1.00 86.38 96 SER A O 1
ATOM 738 N N . LEU A 1 97 ? 6.008 -14.496 -4.555 1.00 85.75 97 LEU A N 1
ATOM 739 C CA . LEU A 1 97 ? 6.730 -13.955 -3.404 1.00 85.75 97 LEU A CA 1
ATOM 740 C C . LEU A 1 97 ? 5.785 -13.328 -2.374 1.00 85.75 97 LEU A C 1
ATOM 742 O O . LEU A 1 97 ? 6.254 -12.790 -1.376 1.00 85.75 97 LEU A O 1
ATOM 746 N N . CYS A 1 98 ? 4.468 -13.376 -2.592 1.00 82.44 98 CYS A N 1
ATOM 747 C CA . CYS A 1 98 ? 3.494 -12.910 -1.615 1.00 82.44 98 CYS A CA 1
ATOM 748 C C . CYS A 1 98 ? 3.612 -13.744 -0.331 1.00 82.44 98 CYS A C 1
ATOM 750 O O . CYS A 1 98 ? 3.193 -14.897 -0.274 1.00 82.44 98 CYS A O 1
ATOM 752 N N . ALA A 1 99 ? 4.196 -13.139 0.700 1.00 79.12 99 ALA A N 1
ATOM 753 C CA . ALA A 1 99 ? 4.349 -13.719 2.022 1.00 79.12 99 ALA A CA 1
ATOM 754 C C . ALA A 1 99 ? 4.007 -12.676 3.093 1.00 79.12 99 ALA A C 1
ATOM 756 O O . ALA A 1 99 ? 4.264 -11.480 2.924 1.00 79.12 99 ALA A O 1
ATOM 757 N N . GLY A 1 100 ? 3.441 -13.144 4.206 1.00 84.38 100 GLY A N 1
ATOM 758 C CA . GLY A 1 100 ? 3.027 -12.293 5.317 1.00 84.38 100 GLY A CA 1
ATOM 759 C C . GLY A 1 100 ? 1.743 -11.506 5.034 1.00 84.38 100 GLY A C 1
ATOM 760 O O . GLY A 1 100 ? 0.845 -12.000 4.355 1.00 84.38 100 GLY A O 1
ATOM 761 N N . GLY A 1 101 ? 1.644 -10.286 5.562 1.00 86.19 101 GLY A N 1
ATOM 762 C CA . GLY A 1 101 ? 0.417 -9.496 5.564 1.00 86.19 101 GLY A CA 1
ATOM 763 C C . GLY A 1 101 ? 0.537 -8.155 6.281 1.00 86.19 101 GLY A C 1
ATOM 764 O O . GLY A 1 101 ? 1.634 -7.628 6.495 1.00 86.19 101 GLY A O 1
ATOM 765 N N . THR A 1 102 ? -0.619 -7.626 6.652 1.00 89.44 102 THR A N 1
ATOM 766 C CA . THR A 1 102 ? -0.782 -6.505 7.574 1.00 89.44 102 THR A CA 1
ATOM 767 C C . THR A 1 102 ? -1.650 -6.989 8.730 1.00 89.44 102 THR A C 1
ATOM 769 O O . THR A 1 102 ? -2.784 -7.425 8.517 1.00 89.44 102 THR A O 1
ATOM 772 N N . SER A 1 103 ? -1.098 -6.947 9.939 1.00 90.62 103 SER A N 1
ATOM 773 C CA . SER A 1 103 ? -1.810 -7.274 11.174 1.00 90.62 103 SER A CA 1
ATOM 774 C C . SER A 1 103 ? -2.349 -6.003 11.815 1.00 90.62 103 SER A C 1
ATOM 776 O O . SER A 1 103 ? -1.656 -4.990 11.847 1.00 90.62 103 SER A O 1
ATOM 778 N N . PHE A 1 104 ? -3.564 -6.069 12.342 1.00 90.00 104 PHE A N 1
ATOM 779 C CA . PHE A 1 104 ? -4.244 -5.013 13.082 1.00 90.00 104 PHE A CA 1
ATOM 780 C C . PHE A 1 104 ? -4.434 -5.461 14.525 1.00 90.00 104 PHE A C 1
ATOM 782 O O . PHE A 1 104 ? -4.605 -6.649 14.802 1.00 90.00 104 PHE A O 1
ATOM 789 N N . TYR A 1 105 ? -4.403 -4.505 15.442 1.00 88.31 105 TYR A N 1
ATOM 790 C CA . TYR A 1 105 ? -4.363 -4.756 16.874 1.00 88.31 105 TYR A CA 1
ATOM 791 C C . TYR A 1 105 ? -5.444 -3.962 17.590 1.00 88.31 105 TYR A C 1
ATOM 793 O O . TYR A 1 105 ? -5.915 -2.932 17.101 1.00 88.31 105 TYR A O 1
ATOM 801 N N . ARG A 1 106 ? -5.835 -4.450 18.770 1.00 83.75 106 ARG A N 1
ATOM 802 C CA . ARG A 1 106 ? -6.827 -3.780 19.621 1.00 83.75 106 ARG A CA 1
ATOM 803 C C . ARG A 1 106 ? -6.376 -2.378 20.031 1.00 83.75 106 ARG A C 1
ATOM 805 O O . ARG A 1 106 ? -7.208 -1.481 20.137 1.00 83.75 106 ARG A O 1
ATOM 812 N N . ASP A 1 107 ? -5.081 -2.211 20.274 1.00 82.56 107 ASP A N 1
ATOM 813 C CA . ASP A 1 107 ? -4.481 -0.977 20.760 1.00 82.56 107 ASP A CA 1
ATOM 814 C C . ASP A 1 107 ? -3.017 -0.830 20.305 1.00 82.56 107 ASP A C 1
ATOM 816 O O . ASP A 1 107 ? -2.456 -1.676 19.600 1.00 82.56 107 ASP A O 1
ATOM 820 N N . GLN A 1 108 ? -2.396 0.264 20.743 1.00 79.94 108 GLN A N 1
ATOM 821 C CA . GLN A 1 108 ? -1.031 0.655 20.391 1.00 79.94 108 GLN A CA 1
ATOM 822 C C . GLN A 1 108 ? 0.058 -0.180 21.081 1.00 79.94 108 GLN A C 1
ATOM 824 O O . GLN A 1 108 ? 1.232 -0.013 20.767 1.00 79.94 108 GLN A O 1
ATOM 829 N N . THR A 1 109 ? -0.292 -1.077 22.010 1.00 83.50 109 THR A N 1
ATOM 830 C CA . THR A 1 109 ? 0.678 -2.002 22.620 1.00 83.50 109 THR A CA 1
ATOM 831 C C . THR A 1 109 ? 1.041 -3.149 21.682 1.00 83.50 109 THR A C 1
ATOM 833 O O . THR A 1 109 ? 2.053 -3.813 21.895 1.00 83.50 109 THR A O 1
ATOM 836 N N . LEU A 1 110 ? 0.229 -3.377 20.639 1.00 82.56 110 LEU A N 1
ATOM 837 C CA . LEU A 1 110 ? 0.455 -4.386 19.602 1.00 82.56 110 LEU A CA 1
ATOM 838 C C . LEU A 1 110 ? 0.591 -5.811 20.180 1.00 82.56 110 LEU A C 1
ATOM 840 O O . LEU A 1 110 ? 1.315 -6.651 19.644 1.00 82.56 110 LEU A O 1
ATOM 844 N N . THR A 1 111 ? -0.110 -6.075 21.288 1.00 85.00 111 THR A N 1
ATOM 845 C CA . THR A 1 111 ? -0.079 -7.354 22.021 1.00 85.00 111 THR A CA 1
ATOM 846 C C . THR A 1 111 ? -1.218 -8.300 21.643 1.00 85.00 111 THR A C 1
ATOM 848 O O . THR A 1 111 ? -1.022 -9.513 21.622 1.00 85.00 111 THR A O 1
ATOM 851 N N . GLU A 1 112 ? -2.393 -7.761 21.311 1.00 87.62 112 GLU A N 1
ATOM 852 C CA . GLU A 1 112 ? -3.572 -8.528 20.901 1.00 87.62 112 GLU A CA 1
ATOM 853 C C . GLU A 1 112 ? -3.906 -8.229 19.436 1.00 87.62 112 GLU A C 1
ATOM 855 O O . GLU A 1 112 ? -4.485 -7.186 19.113 1.00 87.62 112 GLU A O 1
ATOM 860 N N . GLU A 1 113 ? -3.512 -9.140 18.544 1.00 89.69 113 GLU A N 1
ATOM 861 C CA . GLU A 1 113 ? -3.899 -9.091 17.133 1.00 89.69 113 GLU A CA 1
ATOM 862 C C . GLU A 1 113 ? -5.402 -9.374 16.998 1.00 89.69 113 GLU A C 1
ATOM 864 O O . GLU A 1 113 ? -5.910 -10.373 17.506 1.00 89.69 113 GLU A O 1
ATOM 869 N N . THR A 1 114 ? -6.116 -8.487 16.309 1.00 90.31 114 THR A N 1
ATOM 870 C CA . THR A 1 114 ? -7.566 -8.580 16.086 1.00 90.31 114 THR A CA 1
ATOM 871 C C . THR A 1 114 ? -7.914 -9.009 14.667 1.00 90.31 114 THR A C 1
ATOM 873 O O . THR A 1 114 ? -8.981 -9.582 14.444 1.00 90.31 114 THR A O 1
ATOM 876 N N . LEU A 1 115 ? -7.034 -8.738 13.701 1.00 91.62 115 LEU A N 1
ATOM 877 C CA . LEU A 1 115 ? -7.228 -9.080 12.297 1.00 91.62 115 LEU A CA 1
ATOM 878 C C . LEU A 1 115 ? -5.879 -9.199 11.587 1.00 91.62 115 LEU A C 1
ATOM 880 O O . LEU A 1 115 ? -5.018 -8.340 11.743 1.00 91.62 115 LEU A O 1
ATOM 884 N N . HIS A 1 116 ? -5.734 -10.208 10.733 1.00 92.62 116 HIS A N 1
ATOM 885 C CA . HIS A 1 116 ? -4.602 -10.340 9.823 1.00 92.62 116 HIS A CA 1
ATOM 886 C C . HIS A 1 116 ? -5.087 -10.383 8.377 1.00 92.62 116 HIS A C 1
ATOM 888 O O . HIS A 1 116 ? -5.913 -11.224 8.017 1.00 92.62 116 HIS A O 1
ATOM 894 N N . ILE A 1 117 ? -4.553 -9.496 7.538 1.00 93.88 117 ILE A N 1
ATOM 895 C CA . ILE A 1 117 ? -4.839 -9.472 6.103 1.00 93.88 117 ILE A CA 1
ATOM 896 C C . ILE A 1 117 ? -3.585 -9.917 5.350 1.00 93.88 117 ILE A C 1
ATOM 898 O O . ILE A 1 117 ? -2.589 -9.192 5.366 1.00 93.88 117 ILE A O 1
ATOM 902 N N . PRO A 1 118 ? -3.606 -11.078 4.673 1.00 92.06 118 PRO A N 1
ATOM 903 C CA . PRO A 1 118 ? -2.437 -11.573 3.965 1.00 92.06 118 PRO A CA 1
ATOM 904 C C . PRO A 1 118 ? -2.144 -10.739 2.714 1.00 92.06 118 PRO A C 1
ATOM 906 O O . PRO A 1 118 ? -3.062 -10.231 2.055 1.00 92.06 118 PRO A O 1
ATOM 909 N N . VAL A 1 119 ? -0.858 -10.658 2.357 1.00 91.25 119 VAL A N 1
ATOM 910 C CA . VAL A 1 119 ? -0.414 -10.059 1.092 1.00 91.25 119 VAL A CA 1
ATOM 911 C C . VAL A 1 119 ? -0.984 -10.879 -0.061 1.00 91.25 119 VAL A C 1
ATOM 913 O O . VAL A 1 119 ? -0.707 -12.070 -0.185 1.00 91.25 119 VAL A O 1
ATOM 916 N N . VAL A 1 120 ? -1.733 -10.222 -0.939 1.00 94.88 120 VAL A N 1
ATOM 917 C CA . VAL A 1 120 ? -2.199 -10.779 -2.212 1.00 94.88 120 VAL A CA 1
ATOM 918 C C . VAL A 1 120 ? -1.846 -9.784 -3.305 1.00 94.88 120 VAL A C 1
ATOM 920 O O . VAL A 1 120 ? -2.034 -8.582 -3.130 1.00 94.88 120 VAL A O 1
ATOM 923 N N . PHE A 1 121 ? -1.291 -10.263 -4.416 1.00 96.62 121 PHE A N 1
ATOM 924 C CA . PHE A 1 121 ? -0.941 -9.389 -5.531 1.00 96.62 121 PHE A CA 1
ATOM 925 C C . PHE A 1 121 ? -2.173 -8.629 -6.040 1.00 96.62 121 PHE A C 1
ATOM 927 O O . PHE A 1 121 ? -3.232 -9.219 -6.243 1.00 96.62 121 PHE A O 1
ATOM 934 N N . ASN A 1 122 ? -2.018 -7.321 -6.249 1.00 97.62 122 ASN A N 1
ATOM 935 C CA . ASN A 1 122 ? -3.069 -6.398 -6.670 1.00 97.62 122 ASN A CA 1
ATOM 936 C C . ASN A 1 122 ? -4.248 -6.277 -5.678 1.00 97.62 122 ASN A C 1
ATOM 938 O O . ASN A 1 122 ? -5.357 -5.910 -6.066 1.00 97.62 122 ASN A O 1
ATOM 942 N N . ARG A 1 123 ? -4.022 -6.579 -4.393 1.00 97.56 123 ARG A N 1
ATOM 943 C CA . ARG A 1 123 ? -4.967 -6.288 -3.308 1.00 97.56 123 ARG A CA 1
ATOM 944 C C . ARG A 1 123 ? -4.715 -4.902 -2.741 1.00 97.56 123 ARG A C 1
ATOM 946 O O . ARG A 1 123 ? -3.592 -4.604 -2.338 1.00 97.56 123 ARG A O 1
ATOM 953 N N . MET A 1 124 ? -5.771 -4.106 -2.639 1.00 97.38 124 MET A N 1
ATOM 954 C CA . MET A 1 124 ? -5.812 -2.901 -1.826 1.00 97.38 124 MET A CA 1
ATOM 955 C C . MET A 1 124 ? -6.414 -3.208 -0.453 1.00 97.38 124 MET A C 1
ATOM 957 O O . MET A 1 124 ? -7.447 -3.870 -0.351 1.00 97.38 124 MET A O 1
ATOM 961 N N . VAL A 1 125 ? -5.795 -2.675 0.594 1.00 95.62 125 VAL A N 1
ATOM 962 C CA . VAL A 1 125 ? -6.364 -2.582 1.940 1.00 95.62 125 VAL A CA 1
ATOM 963 C C . VAL A 1 125 ? -6.480 -1.102 2.275 1.00 95.62 125 VAL A C 1
ATOM 965 O O . VAL A 1 125 ? -5.464 -0.412 2.304 1.00 95.62 125 VAL A O 1
ATOM 968 N N . VAL A 1 126 ? -7.695 -0.607 2.502 1.00 93.88 126 VAL A N 1
ATOM 969 C CA . VAL A 1 126 ? -7.940 0.779 2.929 1.00 93.88 126 VAL A CA 1
ATOM 970 C C . VAL A 1 126 ? -8.536 0.789 4.325 1.00 93.88 126 VAL A C 1
ATOM 972 O O . VAL A 1 126 ? -9.452 0.022 4.610 1.00 93.88 126 VAL A O 1
ATOM 975 N N . PHE A 1 127 ? -8.001 1.622 5.211 1.00 91.94 127 PHE A N 1
ATOM 976 C CA . PHE A 1 127 ? -8.373 1.617 6.619 1.00 91.94 127 PHE A CA 1
ATOM 977 C C . PHE A 1 127 ? -8.153 2.971 7.295 1.00 91.94 127 PHE A C 1
ATOM 979 O O . PHE A 1 127 ? -7.399 3.822 6.821 1.00 91.94 127 PHE A O 1
ATOM 986 N N . HIS A 1 128 ? -8.831 3.155 8.427 1.00 89.19 128 HIS A N 1
ATOM 987 C CA . HIS A 1 128 ? -8.739 4.353 9.257 1.00 89.19 128 HIS A CA 1
ATOM 988 C C . HIS A 1 128 ? -7.464 4.300 10.115 1.00 89.19 128 HIS A C 1
ATOM 990 O O . HIS A 1 128 ? -7.486 3.856 11.267 1.00 89.19 128 HIS A O 1
ATOM 996 N N . ALA A 1 129 ? -6.346 4.725 9.533 1.00 85.94 129 ALA A N 1
ATOM 997 C CA . ALA A 1 129 ? -5.001 4.685 10.103 1.00 85.94 129 ALA A CA 1
ATOM 998 C C . ALA A 1 129 ? -4.891 5.317 11.500 1.00 85.94 129 ALA A C 1
ATOM 1000 O O . ALA A 1 129 ? -4.251 4.752 12.384 1.00 85.94 129 ALA A O 1
ATOM 1001 N N . SER A 1 130 ? -5.581 6.434 11.750 1.00 82.50 130 SER A N 1
ATOM 1002 C CA . SER A 1 130 ? -5.543 7.093 13.066 1.00 82.50 130 SER A CA 1
ATOM 1003 C C . SER A 1 130 ? -6.325 6.361 14.165 1.00 82.50 130 SER A C 1
ATOM 1005 O O . SER A 1 130 ? -6.126 6.638 15.347 1.00 82.50 130 SER A O 1
ATOM 1007 N N . ALA A 1 131 ? -7.209 5.428 13.797 1.00 83.06 131 ALA A N 1
ATOM 1008 C CA . ALA A 1 131 ? -8.031 4.665 14.737 1.00 83.06 131 ALA A CA 1
ATOM 1009 C C . ALA A 1 131 ? -7.547 3.219 14.915 1.00 83.06 131 ALA A C 1
ATOM 1011 O O . ALA A 1 131 ? -7.858 2.593 15.928 1.00 83.06 131 ALA A O 1
ATOM 1012 N N . LEU A 1 132 ? -6.811 2.676 13.941 1.00 83.50 132 LEU A N 1
ATOM 1013 C CA . LEU A 1 132 ? -6.402 1.276 13.914 1.00 83.50 132 LEU A CA 1
ATOM 1014 C C . LEU A 1 132 ? -4.885 1.134 14.027 1.00 83.50 132 LEU A C 1
ATOM 1016 O O . LEU A 1 132 ? -4.127 1.477 13.120 1.00 83.50 132 LEU A O 1
ATOM 1020 N N . SER A 1 133 ? -4.449 0.539 15.136 1.00 85.50 133 SER A N 1
ATOM 1021 C CA . SER A 1 133 ? -3.052 0.146 15.319 1.00 85.50 133 SER A CA 1
ATOM 1022 C C . SER A 1 133 ? -2.736 -1.046 14.417 1.00 85.50 133 SER A C 1
ATOM 1024 O O . SER A 1 133 ? -3.477 -2.030 14.422 1.00 85.50 133 SER A O 1
ATOM 1026 N N . HIS A 1 134 ? -1.661 -0.972 13.634 1.00 86.62 134 HIS A N 1
ATOM 1027 C CA . HIS A 1 134 ? -1.331 -1.999 12.649 1.00 86.62 134 HIS A CA 1
ATOM 1028 C C . HIS A 1 134 ? 0.181 -2.157 12.444 1.00 86.62 134 HIS A C 1
ATOM 1030 O O . HIS A 1 134 ? 0.992 -1.334 12.871 1.00 86.62 134 HIS A O 1
ATOM 1036 N N . ARG A 1 135 ? 0.567 -3.272 11.823 1.00 84.81 135 ARG A N 1
ATOM 1037 C CA . ARG A 1 135 ? 1.959 -3.619 11.539 1.00 84.81 135 ARG A CA 1
ATOM 1038 C C . ARG A 1 135 ? 2.052 -4.441 10.259 1.00 84.81 135 ARG A C 1
ATOM 1040 O O . ARG A 1 135 ? 1.423 -5.496 10.146 1.00 84.81 135 ARG A O 1
ATOM 1047 N N . ALA A 1 136 ? 2.884 -4.003 9.319 1.00 83.19 136 ALA A N 1
ATOM 1048 C CA . ALA A 1 136 ? 3.319 -4.850 8.219 1.00 83.19 136 ALA A CA 1
ATOM 1049 C C . ALA A 1 136 ? 4.180 -6.022 8.714 1.00 83.19 136 ALA A C 1
ATOM 1051 O O . ALA A 1 136 ? 5.003 -5.900 9.625 1.00 83.19 136 ALA A O 1
ATOM 1052 N N . THR A 1 137 ? 4.049 -7.173 8.060 1.00 78.44 137 THR A N 1
ATOM 1053 C CA . THR A 1 137 ? 5.028 -8.252 8.211 1.00 78.44 137 THR A CA 1
ATOM 1054 C C . THR A 1 137 ? 6.391 -7.858 7.648 1.00 78.44 137 THR A C 1
ATOM 1056 O O . THR A 1 137 ? 6.522 -6.898 6.889 1.00 78.44 137 THR A O 1
ATOM 1059 N N . LEU A 1 138 ? 7.404 -8.658 7.985 1.00 80.69 138 LEU A N 1
ATOM 1060 C CA . LEU A 1 138 ? 8.768 -8.490 7.496 1.00 80.69 138 LEU A CA 1
ATOM 1061 C C . LEU A 1 138 ? 8.864 -8.274 5.984 1.00 80.69 138 LEU A C 1
ATOM 1063 O O . LEU A 1 138 ? 8.154 -8.906 5.198 1.00 80.69 138 LEU A O 1
ATOM 1067 N N . GLY A 1 139 ? 9.825 -7.431 5.611 1.00 85.31 139 GLY A N 1
ATOM 1068 C CA . GLY A 1 139 ? 10.303 -7.334 4.244 1.00 85.31 139 GLY A CA 1
ATOM 1069 C C . GLY A 1 139 ? 11.025 -8.601 3.787 1.00 85.31 139 GLY A C 1
ATOM 1070 O O . GLY A 1 139 ? 11.472 -9.429 4.583 1.00 85.31 139 GLY A O 1
ATOM 1071 N N . PHE A 1 140 ? 11.141 -8.739 2.473 1.00 88.06 140 PHE A N 1
ATOM 1072 C CA . PHE A 1 140 ? 11.871 -9.812 1.804 1.00 88.06 140 PHE A CA 1
ATOM 1073 C C . PHE A 1 140 ? 12.481 -9.276 0.510 1.00 88.06 140 PHE A C 1
ATOM 1075 O O . PHE A 1 140 ? 12.142 -8.179 0.068 1.00 88.06 140 PHE A O 1
ATOM 1082 N N . GLY A 1 141 ? 13.391 -10.037 -0.098 1.00 88.19 141 GLY A N 1
ATOM 1083 C CA . GLY A 1 141 ? 14.086 -9.609 -1.312 1.00 88.19 141 GLY A CA 1
ATOM 1084 C C . GLY A 1 141 ? 14.950 -8.363 -1.104 1.00 88.19 141 GLY A C 1
ATOM 1085 O O . GLY A 1 141 ? 15.323 -8.030 0.022 1.00 88.19 141 GLY A O 1
ATOM 1086 N N . SER A 1 142 ? 15.294 -7.690 -2.202 1.00 90.00 142 SER A N 1
ATOM 1087 C CA . SER A 1 142 ? 16.236 -6.557 -2.200 1.00 90.00 142 SER A CA 1
ATOM 1088 C C . SER A 1 142 ? 15.908 -5.452 -3.211 1.00 90.00 142 SER A C 1
ATOM 1090 O O . SER A 1 142 ? 16.565 -4.411 -3.235 1.00 90.00 142 SER A O 1
ATOM 1092 N N . SER A 1 143 ? 14.900 -5.651 -4.062 1.00 91.12 143 SER A N 1
ATOM 1093 C CA . SER A 1 143 ? 14.564 -4.748 -5.164 1.00 91.12 143 SER A CA 1
ATOM 1094 C C . SER A 1 143 ? 13.050 -4.688 -5.399 1.00 91.12 143 SER A C 1
ATOM 1096 O O . SER A 1 143 ? 12.343 -5.615 -5.001 1.00 91.12 143 SER A O 1
ATOM 1098 N N . PRO A 1 144 ? 12.533 -3.676 -6.120 1.00 90.94 144 PRO A N 1
ATOM 1099 C CA . PRO A 1 144 ? 11.114 -3.622 -6.493 1.00 90.94 144 PRO A CA 1
ATOM 1100 C C . PRO A 1 144 ? 10.634 -4.858 -7.274 1.00 90.94 144 PRO A C 1
ATOM 1102 O O . PRO A 1 144 ? 9.459 -5.210 -7.235 1.00 90.94 144 PRO A O 1
ATOM 1105 N N . GLY A 1 145 ? 11.543 -5.545 -7.975 1.00 91.06 145 GLY A N 1
ATOM 1106 C CA . GLY A 1 145 ? 11.225 -6.746 -8.744 1.00 91.06 145 GLY A CA 1
ATOM 1107 C C . GLY A 1 145 ? 11.055 -8.014 -7.903 1.00 91.06 145 GLY A C 1
ATOM 1108 O O . GLY A 1 145 ? 10.398 -8.943 -8.364 1.00 91.06 145 GLY A O 1
ATOM 1109 N N . ASN A 1 146 ? 11.632 -8.071 -6.697 1.00 90.62 146 ASN A N 1
ATOM 1110 C CA . ASN A 1 146 ? 11.690 -9.296 -5.889 1.00 90.62 146 ASN A CA 1
ATOM 1111 C C . ASN A 1 146 ? 11.443 -9.098 -4.383 1.00 90.62 146 ASN A C 1
ATOM 1113 O O . ASN A 1 146 ? 11.625 -10.047 -3.623 1.00 90.62 146 ASN A O 1
ATOM 1117 N N . GLY A 1 147 ? 11.087 -7.894 -3.941 1.00 89.19 147 GLY A N 1
ATOM 1118 C CA . GLY A 1 147 ? 10.827 -7.591 -2.538 1.00 89.19 147 GLY A CA 1
ATOM 1119 C C . GLY A 1 147 ? 9.374 -7.259 -2.233 1.00 89.19 147 GLY A C 1
ATOM 1120 O O . GLY A 1 147 ? 8.518 -7.298 -3.124 1.00 89.19 147 GLY A O 1
ATOM 1121 N N . ARG A 1 148 ? 9.098 -6.922 -0.964 1.00 91.81 148 ARG A N 1
ATOM 1122 C CA . ARG A 1 148 ? 7.761 -6.497 -0.532 1.00 91.81 148 ARG A CA 1
ATOM 1123 C C . ARG A 1 148 ? 7.493 -5.089 -1.048 1.00 91.81 148 ARG A C 1
ATOM 1125 O O . ARG A 1 148 ? 7.793 -4.105 -0.375 1.00 91.81 148 ARG A O 1
ATOM 1132 N N . LEU A 1 149 ? 6.968 -5.024 -2.265 1.00 94.56 149 LEU A N 1
ATOM 1133 C CA . LEU A 1 149 ? 6.579 -3.793 -2.938 1.00 94.56 149 LEU A CA 1
ATOM 1134 C C . LEU A 1 149 ? 5.117 -3.464 -2.626 1.00 94.56 149 LEU A C 1
ATOM 1136 O O . LEU A 1 149 ? 4.223 -4.284 -2.872 1.00 94.56 149 LEU A O 1
ATOM 1140 N N . THR A 1 150 ? 4.883 -2.255 -2.127 1.00 95.44 150 THR A N 1
ATOM 1141 C CA . THR A 1 150 ? 3.552 -1.676 -1.937 1.00 95.44 150 THR A CA 1
ATOM 1142 C C . THR A 1 150 ? 3.481 -0.267 -2.517 1.00 95.44 150 THR A C 1
ATOM 1144 O O . THR A 1 150 ? 4.496 0.408 -2.686 1.00 95.44 150 THR A O 1
ATOM 1147 N N . GLN A 1 151 ? 2.267 0.177 -2.824 1.00 96.88 151 GLN A N 1
ATOM 1148 C CA . GLN A 1 151 ? 1.958 1.578 -3.085 1.00 96.88 151 GLN A CA 1
ATOM 1149 C C . GLN A 1 151 ? 1.052 2.094 -1.973 1.00 96.88 151 GLN A C 1
ATOM 1151 O O . GLN A 1 151 ? 0.073 1.430 -1.631 1.00 96.88 151 GLN A O 1
ATOM 1156 N N . VAL A 1 152 ? 1.392 3.243 -1.396 1.00 94.88 152 VAL A N 1
ATOM 1157 C CA . VAL A 1 152 ? 0.758 3.763 -0.183 1.00 94.88 152 VAL A CA 1
ATOM 1158 C C . VAL A 1 152 ? 0.149 5.136 -0.449 1.00 94.88 152 VAL A C 1
ATOM 1160 O O . VAL A 1 152 ? 0.802 6.057 -0.938 1.00 94.88 152 VAL A O 1
ATOM 1163 N N . PHE A 1 153 ? -1.118 5.280 -0.088 1.00 95.12 153 PHE A N 1
ATOM 1164 C CA . PHE A 1 153 ? -1.909 6.493 -0.226 1.00 95.12 153 PHE A CA 1
ATOM 1165 C C . PHE A 1 153 ? -2.318 6.965 1.164 1.00 95.12 153 PHE A C 1
ATOM 1167 O O . PHE A 1 153 ? -3.062 6.267 1.842 1.00 95.12 153 PHE A O 1
ATOM 1174 N N . LEU A 1 154 ? -1.840 8.137 1.582 1.00 92.38 154 LEU A N 1
ATOM 1175 C CA . LEU A 1 154 ? -2.177 8.743 2.872 1.00 92.38 154 LEU A CA 1
ATOM 1176 C C . LEU A 1 154 ? -3.012 10.002 2.647 1.00 92.38 154 LEU A C 1
ATOM 1178 O O . LEU A 1 154 ? -2.614 10.875 1.869 1.00 92.38 154 LEU A O 1
ATOM 1182 N N . PHE A 1 155 ? -4.159 10.092 3.310 1.00 92.25 155 PHE A N 1
ATOM 1183 C CA . PHE A 1 155 ? -5.129 11.157 3.074 1.00 92.25 155 PHE A CA 1
ATOM 1184 C C . PHE A 1 155 ? -6.003 11.421 4.301 1.00 92.25 155 PHE A C 1
ATOM 1186 O O . PHE A 1 155 ? -6.077 10.605 5.220 1.00 92.25 155 PHE A O 1
ATOM 1193 N N . GLU A 1 156 ? -6.646 12.585 4.301 1.00 89.75 156 GLU A N 1
ATOM 1194 C CA . GLU A 1 156 ? -7.489 13.067 5.395 1.00 89.75 156 GLU A CA 1
ATOM 1195 C C . GLU A 1 156 ? -8.947 13.249 4.943 1.00 89.75 156 GLU A C 1
ATOM 1197 O O . GLU A 1 156 ? -9.228 13.540 3.768 1.00 89.75 156 GLU A O 1
ATOM 1202 N N . GLY A 1 157 ? -9.853 13.155 5.917 1.00 78.25 157 GLY A N 1
ATOM 1203 C CA . GLY A 1 157 ? -11.270 13.460 5.790 1.00 78.25 157 GLY A CA 1
ATOM 1204 C C . GLY A 1 157 ? -12.136 12.232 5.529 1.00 78.25 157 GLY A C 1
ATOM 1205 O O . GLY A 1 157 ? -11.732 11.302 4.849 1.00 78.25 157 GLY A O 1
ATOM 1206 N N . ALA A 1 158 ? -13.357 12.287 6.045 1.00 63.38 158 ALA A N 1
ATOM 1207 C CA . ALA A 1 158 ? -14.580 11.710 5.496 1.00 63.38 158 ALA A CA 1
ATOM 1208 C C . ALA A 1 158 ? -15.616 12.851 5.555 1.00 63.38 158 ALA A C 1
ATOM 1210 O O . ALA A 1 158 ? -15.481 13.704 6.438 1.00 63.38 158 ALA A O 1
ATOM 1211 N N . PRO A 1 159 ? -16.635 12.922 4.678 1.00 50.41 159 PRO A N 1
ATOM 1212 C CA . PRO A 1 159 ? -17.653 13.955 4.828 1.00 50.41 159 PRO A CA 1
ATOM 1213 C C . PRO A 1 159 ? -18.280 13.853 6.227 1.00 50.41 159 PRO A C 1
ATOM 1215 O O . PRO A 1 159 ? -18.584 12.747 6.687 1.00 50.41 159 PRO A O 1
ATOM 1218 N N . ALA A 1 160 ? -18.400 15.005 6.895 1.00 51.53 160 ALA A N 1
ATOM 1219 C CA . ALA A 1 160 ? -19.083 15.151 8.181 1.00 51.53 160 ALA A CA 1
ATOM 1220 C C . ALA A 1 160 ? -20.524 14.617 8.139 1.00 51.53 160 ALA A C 1
ATOM 1222 O O . ALA A 1 160 ? -21.184 14.757 7.081 1.00 51.53 160 ALA A O 1
#

Mean predicted aligned error: 5.02 Å

Radius of gyration: 14.57 Å; Cα contacts (8 Å, |Δi|>4): 349; chains: 1; bounding box: 39×32×38 Å